Protein AF-A0A535ED96-F1 (afdb_monomer_lite)

pLDDT: mean 87.58, std 10.83, range [55.69, 97.44]

Secondary structure (DSSP, 8-state):
--HHHHHHHHHHHHHTS----SS-HHHHHHHHHTSHHHHHHHHH-----EEEESSSEEEE--B--TT-SSPBEEEEEE-TTT--EEEEEEE----

Foldseek 3Di:
DVVVVVVVVVVVVVVVFFPPQPDDPVVLVVVQCPDPLNVQDVVPDPFDWDWDTGQWTKIWRWADPVPDPDIFTWIWTAGSVVRHTPDIDGHHDGD

Radius of gyration: 17.97 Å; chains: 1; bounding box: 46×26×50 Å

Sequence (95 aa):
MFAGLLAIFVIAFLYLRPPEGALSDAEYVAIAKATPQGQLFFDAYDAPCEVTRVWTVQVNCDYLPTGATATEKFRVHIDPRTNTIIEVEAQFTPR

Structure (mmCIF, N/CA/C/O backbone):
data_AF-A0A535ED96-F1
#
_entry.id   AF-A0A535ED96-F1
#
loop_
_atom_site.group_PDB
_atom_site.id
_atom_site.type_symbol
_atom_site.label_atom_id
_atom_site.label_alt_id
_atom_site.label_comp_id
_atom_site.label_asym_id
_atom_site.label_entity_id
_atom_site.label_seq_id
_atom_site.pdbx_PDB_ins_code
_atom_site.Cartn_x
_atom_site.Cartn_y
_atom_site.Cartn_z
_atom_site.occupancy
_atom_site.B_iso_or_equiv
_atom_site.auth_seq_id
_atom_site.auth_comp_id
_atom_site.auth_asym_id
_atom_site.auth_atom_id
_atom_site.pdbx_PDB_model_num
ATOM 1 N N . MET A 1 1 ? 30.284 15.684 -34.444 1.00 55.69 1 MET A N 1
ATOM 2 C CA . MET A 1 1 ? 30.304 15.695 -32.962 1.00 55.69 1 MET A CA 1
ATOM 3 C C . MET A 1 1 ? 28.969 16.121 -32.318 1.00 55.69 1 MET A C 1
ATOM 5 O O . MET A 1 1 ? 28.892 16.153 -31.103 1.00 55.69 1 MET A O 1
ATOM 9 N N . PHE A 1 2 ? 27.896 16.384 -33.085 1.00 58.66 2 PHE A N 1
ATOM 10 C CA . PHE A 1 2 ? 26.574 16.750 -32.534 1.00 58.66 2 PHE A CA 1
ATOM 11 C C . PHE A 1 2 ? 25.605 15.562 -32.365 1.00 58.66 2 PHE A C 1
ATOM 13 O O . PHE A 1 2 ? 24.763 15.583 -31.475 1.00 58.66 2 PHE A O 1
ATOM 20 N N . ALA A 1 3 ? 25.754 14.491 -33.158 1.00 60.91 3 ALA A N 1
ATOM 21 C CA . ALA A 1 3 ? 24.860 13.326 -33.112 1.00 60.91 3 ALA A CA 1
ATOM 22 C C . ALA A 1 3 ? 24.959 12.513 -31.803 1.00 60.91 3 ALA A C 1
ATOM 24 O O . ALA A 1 3 ? 23.952 12.012 -31.315 1.00 60.91 3 ALA A O 1
ATOM 25 N N . GLY A 1 4 ? 26.152 12.421 -31.201 1.00 67.31 4 GLY A N 1
ATOM 26 C CA . GLY A 1 4 ? 26.348 11.705 -29.932 1.00 67.31 4 GLY A CA 1
ATOM 27 C C . GLY A 1 4 ? 25.688 12.402 -28.739 1.00 67.31 4 GLY A C 1
ATOM 28 O O . GLY A 1 4 ? 25.091 11.745 -27.896 1.00 67.31 4 GLY A O 1
ATOM 29 N N . LEU A 1 5 ? 25.723 13.737 -28.708 1.00 71.69 5 LEU A N 1
ATOM 30 C CA . LEU A 1 5 ? 25.077 14.542 -27.666 1.00 71.69 5 LEU A CA 1
ATOM 31 C C . LEU A 1 5 ? 23.551 14.403 -27.724 1.00 71.69 5 LEU A C 1
ATOM 33 O O . LEU A 1 5 ? 22.907 14.223 -26.696 1.00 71.69 5 LEU A O 1
ATOM 37 N N . LEU A 1 6 ? 22.986 14.400 -28.932 1.00 72.31 6 LEU A N 1
ATOM 38 C CA . LEU A 1 6 ? 21.551 14.221 -29.149 1.00 72.31 6 LEU A CA 1
ATOM 39 C C . LEU A 1 6 ? 21.076 12.826 -28.706 1.00 72.31 6 LEU A C 1
ATOM 41 O O . LEU A 1 6 ? 20.052 12.715 -28.039 1.00 72.31 6 LEU A O 1
ATOM 45 N N . ALA A 1 7 ? 21.855 11.776 -28.987 1.00 75.31 7 ALA A N 1
ATOM 46 C CA . ALA A 1 7 ? 21.560 10.420 -28.521 1.00 75.31 7 ALA A CA 1
ATOM 47 C C . ALA A 1 7 ? 21.593 10.303 -26.985 1.00 75.31 7 ALA A C 1
ATOM 49 O O . ALA A 1 7 ? 20.691 9.709 -26.397 1.00 75.31 7 ALA A O 1
ATOM 50 N N . ILE A 1 8 ? 22.582 10.919 -26.327 1.00 77.75 8 ILE A N 1
ATOM 51 C CA . ILE A 1 8 ? 22.674 10.948 -24.858 1.00 77.75 8 ILE A CA 1
ATOM 52 C C . ILE A 1 8 ? 21.461 11.664 -24.251 1.00 77.75 8 ILE A C 1
ATOM 54 O O . ILE A 1 8 ? 20.868 11.160 -23.300 1.00 77.75 8 ILE A O 1
ATOM 58 N N . PHE A 1 9 ? 21.054 12.803 -24.820 1.00 75.56 9 PHE A N 1
ATOM 59 C CA . PHE A 1 9 ? 19.885 13.546 -24.348 1.00 75.56 9 PHE A CA 1
ATOM 60 C C . PHE A 1 9 ? 18.585 12.747 -24.480 1.00 75.56 9 PHE A C 1
ATOM 62 O O . PHE A 1 9 ? 17.782 12.748 -23.551 1.00 75.56 9 PHE A O 1
ATOM 69 N N . VAL A 1 10 ? 18.384 12.028 -25.587 1.00 77.81 10 VAL A N 1
ATOM 70 C CA . VAL A 1 10 ? 17.194 11.180 -25.779 1.00 77.81 10 VAL A CA 1
ATOM 71 C C . VAL A 1 10 ? 17.165 10.031 -24.771 1.00 77.81 10 VAL A C 1
ATOM 73 O O . VAL A 1 10 ? 16.128 9.786 -24.160 1.00 77.81 10 VAL A O 1
ATOM 76 N N . ILE A 1 11 ? 18.301 9.364 -24.544 1.00 75.94 11 ILE A N 1
ATOM 77 C CA . ILE A 1 11 ? 18.404 8.283 -23.556 1.00 75.94 11 ILE A CA 1
ATOM 78 C C . ILE A 1 11 ? 18.118 8.824 -22.151 1.00 75.94 11 ILE A C 1
ATOM 80 O O . ILE A 1 11 ? 17.278 8.269 -21.447 1.00 75.94 11 ILE A O 1
ATOM 84 N N . ALA A 1 12 ? 18.733 9.942 -21.759 1.00 73.38 12 ALA A N 1
ATOM 85 C CA . ALA A 1 12 ? 18.475 10.580 -20.469 1.00 73.38 12 ALA A CA 1
ATOM 86 C C . ALA A 1 12 ? 16.993 10.959 -20.295 1.00 73.38 12 ALA A C 1
ATOM 88 O O . ALA A 1 12 ? 16.423 10.747 -19.228 1.00 73.38 12 ALA A O 1
ATOM 89 N N . PHE A 1 13 ? 16.339 11.448 -21.352 1.00 71.81 13 PHE A N 1
ATOM 90 C CA . PHE A 1 13 ? 14.921 11.805 -21.314 1.00 71.81 13 PHE A CA 1
ATOM 91 C C . PHE A 1 13 ? 13.999 10.594 -21.101 1.00 71.81 13 PHE A C 1
ATOM 93 O O . PHE A 1 13 ? 12.959 10.726 -20.460 1.00 71.81 13 PHE A O 1
ATOM 100 N N . LEU A 1 14 ? 14.380 9.406 -21.585 1.00 68.12 14 LEU A N 1
ATOM 101 C CA . LEU A 1 14 ? 13.655 8.159 -21.312 1.00 68.12 14 LEU A CA 1
ATOM 102 C C . LEU A 1 14 ? 13.792 7.719 -19.847 1.00 68.12 14 LEU A C 1
ATOM 104 O O . LEU A 1 14 ? 12.836 7.197 -19.280 1.00 68.12 14 LEU A O 1
ATOM 108 N N . TYR A 1 15 ? 14.939 7.973 -19.210 1.00 67.50 15 TYR A N 1
ATOM 109 C CA . TYR A 1 15 ? 15.129 7.711 -17.776 1.00 67.50 15 TYR A CA 1
ATOM 110 C C . TYR A 1 15 ? 14.432 8.738 -16.870 1.00 67.50 15 TYR A C 1
ATOM 112 O O . TYR A 1 15 ? 14.128 8.420 -15.723 1.00 67.50 15 TYR A O 1
ATOM 120 N N . LEU A 1 16 ? 14.149 9.939 -17.384 1.00 70.88 16 LEU A N 1
ATOM 121 C CA . LEU A 1 16 ? 13.445 11.017 -16.679 1.00 70.88 16 LEU A CA 1
ATOM 122 C C . LEU A 1 16 ? 11.914 10.914 -16.750 1.00 70.88 16 LEU A C 1
ATOM 124 O O . LEU A 1 16 ? 11.224 11.791 -16.231 1.00 70.88 16 LEU A O 1
ATOM 128 N N . ARG A 1 17 ? 11.355 9.886 -17.393 1.00 69.88 17 ARG A N 1
ATOM 129 C CA . ARG A 1 17 ? 9.911 9.646 -17.343 1.00 69.88 17 ARG A CA 1
ATOM 130 C C . ARG A 1 17 ? 9.569 8.720 -16.174 1.00 69.88 17 ARG A C 1
ATOM 132 O O . ARG A 1 17 ? 10.237 7.692 -16.024 1.00 69.88 17 ARG A O 1
ATOM 139 N N . PRO A 1 18 ? 8.519 9.046 -15.398 1.00 67.38 18 PRO A N 1
ATOM 14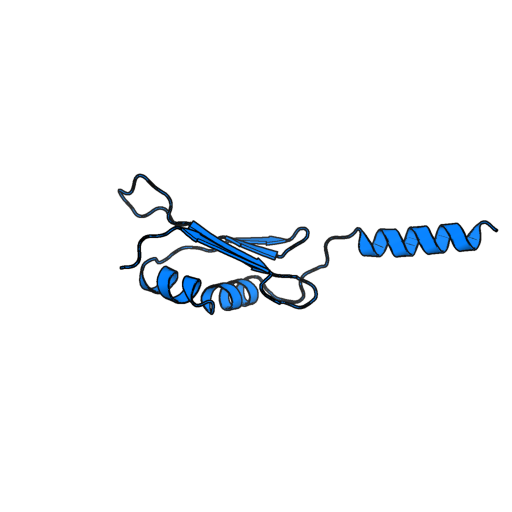0 C CA . PRO A 1 18 ? 7.782 8.082 -14.598 1.00 67.38 18 PRO A CA 1
ATOM 141 C C . PRO A 1 18 ? 7.635 6.754 -15.344 1.00 67.38 18 PRO A C 1
ATOM 143 O O . PRO A 1 18 ? 7.058 6.744 -16.434 1.00 67.38 18 PRO A O 1
ATOM 146 N N . PRO A 1 19 ? 8.189 5.646 -14.835 1.00 69.56 19 PRO A N 1
ATOM 147 C CA . PRO A 1 19 ? 7.885 4.342 -15.400 1.00 69.56 19 PRO A CA 1
ATOM 148 C C . PRO A 1 19 ? 6.383 4.071 -15.247 1.00 69.56 19 PRO A C 1
ATOM 150 O O . PRO A 1 19 ? 5.822 4.206 -14.159 1.00 69.56 19 PRO A O 1
ATOM 153 N N . GLU A 1 20 ? 5.734 3.682 -16.343 1.00 67.75 20 GLU A N 1
ATOM 154 C CA . GLU A 1 20 ? 4.377 3.147 -16.291 1.00 67.75 20 GLU A CA 1
ATOM 155 C C . GLU A 1 20 ? 4.460 1.799 -15.567 1.00 67.75 20 GLU A C 1
ATOM 157 O O . GLU A 1 20 ? 5.066 0.851 -16.069 1.00 67.75 20 GLU A O 1
ATOM 162 N N . GLY A 1 21 ? 3.954 1.745 -14.332 1.00 69.31 21 GLY A N 1
ATOM 163 C CA . GLY A 1 21 ? 3.917 0.507 -13.557 1.00 69.31 21 GLY A CA 1
ATOM 164 C C . GLY A 1 21 ? 3.211 -0.593 -14.350 1.00 69.31 21 GLY A C 1
ATOM 165 O O . GLY A 1 21 ? 2.180 -0.344 -14.970 1.00 69.31 21 GLY A O 1
ATOM 166 N N . ALA A 1 22 ? 3.773 -1.800 -14.346 1.00 80.62 22 ALA A N 1
ATOM 167 C CA . ALA A 1 22 ? 3.290 -2.898 -15.185 1.00 80.62 22 ALA A CA 1
ATOM 168 C C . ALA A 1 22 ? 1.971 -3.529 -14.695 1.00 80.62 22 ALA A C 1
ATOM 170 O O . ALA A 1 22 ? 1.391 -4.343 -15.411 1.00 80.62 22 ALA A O 1
ATOM 171 N N . LEU A 1 23 ? 1.529 -3.192 -13.479 1.00 89.38 23 LEU A N 1
ATOM 172 C CA . LEU A 1 23 ? 0.382 -3.810 -12.817 1.00 89.38 23 LEU A CA 1
ATOM 173 C C . LEU A 1 23 ? -0.815 -2.857 -12.702 1.00 89.38 23 LEU A C 1
ATOM 175 O O . LEU A 1 23 ? -0.689 -1.626 -12.644 1.00 89.38 23 LEU A O 1
ATOM 179 N N . SER A 1 24 ? -2.000 -3.451 -12.617 1.00 93.12 24 SER A N 1
ATOM 180 C CA . SER A 1 24 ? -3.238 -2.749 -12.293 1.00 93.12 24 SER A CA 1
ATOM 181 C C . SER A 1 24 ? -3.257 -2.256 -10.842 1.00 93.12 24 SER A C 1
ATOM 183 O O . SER A 1 24 ? -2.525 -2.734 -9.974 1.00 93.12 24 SER A O 1
ATOM 185 N N . ASP A 1 25 ? -4.134 -1.295 -10.552 1.00 94.00 25 ASP A N 1
ATOM 186 C CA . ASP A 1 25 ? -4.328 -0.742 -9.205 1.00 94.00 25 ASP A CA 1
ATOM 187 C C . ASP A 1 25 ? -4.702 -1.848 -8.211 1.00 94.00 25 ASP A C 1
ATOM 189 O O . ASP A 1 25 ? -4.169 -1.900 -7.106 1.00 94.00 25 ASP A O 1
ATOM 193 N N . ALA A 1 26 ? -5.561 -2.783 -8.631 1.00 95.31 26 ALA A N 1
ATOM 194 C CA . ALA A 1 26 ? -5.986 -3.911 -7.809 1.00 95.31 26 ALA A CA 1
ATOM 195 C C . ALA A 1 26 ? -4.819 -4.841 -7.441 1.00 95.31 26 ALA A C 1
ATOM 197 O O . ALA A 1 26 ? -4.739 -5.311 -6.308 1.00 95.31 26 ALA A O 1
ATOM 198 N N . GLU A 1 27 ? -3.896 -5.079 -8.372 1.00 95.94 27 GLU A N 1
ATOM 199 C CA . GLU A 1 27 ? -2.699 -5.886 -8.123 1.00 95.94 27 GLU A CA 1
ATOM 200 C C . GLU A 1 27 ? -1.729 -5.181 -7.170 1.00 95.94 27 GLU A C 1
ATOM 202 O O . GLU A 1 27 ? -1.222 -5.810 -6.244 1.00 95.94 27 GLU A O 1
ATOM 207 N N . TYR A 1 28 ? -1.519 -3.869 -7.321 1.00 95.56 28 TYR A N 1
ATOM 208 C CA . TYR A 1 28 ? -0.702 -3.110 -6.370 1.00 95.56 28 TYR A CA 1
ATOM 209 C C . TYR A 1 28 ? -1.315 -3.088 -4.968 1.00 95.56 28 TYR A C 1
ATOM 211 O O . TYR A 1 28 ? -0.602 -3.274 -3.979 1.00 95.56 28 TYR A O 1
ATOM 219 N N . VAL A 1 29 ? -2.638 -2.945 -4.867 1.00 96.69 29 VAL A N 1
AT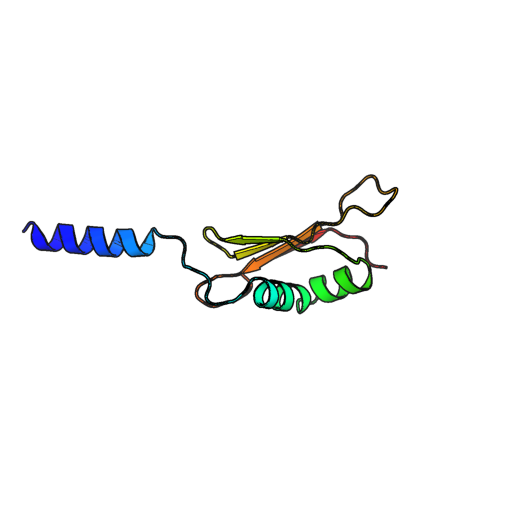OM 220 C CA . VAL A 1 29 ? -3.350 -3.068 -3.590 1.00 96.69 29 VAL A CA 1
ATOM 221 C C . VAL A 1 29 ? -3.192 -4.474 -3.010 1.00 96.69 29 VAL A C 1
ATOM 223 O O . VAL A 1 29 ? -2.950 -4.604 -1.813 1.00 96.69 29 VAL A O 1
ATOM 226 N N . ALA A 1 30 ? -3.266 -5.529 -3.824 1.00 96.44 30 ALA A N 1
ATOM 227 C CA . ALA A 1 30 ? -3.048 -6.897 -3.357 1.00 96.44 30 ALA A CA 1
ATOM 228 C C . ALA A 1 30 ? -1.625 -7.100 -2.806 1.00 96.44 30 ALA A C 1
ATOM 230 O O . ALA A 1 30 ? -1.466 -7.699 -1.743 1.00 96.44 30 ALA A O 1
ATOM 231 N N . ILE A 1 31 ? -0.604 -6.546 -3.472 1.00 95.75 31 ILE A N 1
ATOM 232 C CA . ILE A 1 31 ? 0.785 -6.552 -2.983 1.00 95.75 31 ILE A CA 1
ATOM 233 C C . ILE A 1 31 ? 0.882 -5.838 -1.630 1.00 95.75 31 ILE A C 1
ATOM 235 O O . ILE A 1 31 ? 1.468 -6.380 -0.694 1.00 95.75 31 ILE A O 1
ATOM 239 N N . ALA A 1 32 ? 0.274 -4.655 -1.496 1.00 96.19 32 ALA A N 1
ATOM 240 C CA . ALA A 1 32 ? 0.268 -3.913 -0.237 1.00 96.19 32 ALA A CA 1
ATOM 241 C C . ALA A 1 32 ? -0.421 -4.703 0.892 1.00 96.19 32 ALA A C 1
ATOM 243 O O . ALA A 1 32 ? 0.129 -4.826 1.988 1.00 96.19 32 ALA A O 1
ATOM 244 N N . LYS A 1 33 ? -1.578 -5.317 0.613 1.00 96.00 33 LYS A N 1
ATOM 245 C CA . LYS A 1 33 ? -2.325 -6.158 1.566 1.00 96.00 33 LYS A CA 1
ATOM 246 C C . LYS A 1 33 ? -1.565 -7.412 1.992 1.00 96.00 33 LYS A C 1
ATOM 248 O O . LYS A 1 33 ? -1.734 -7.869 3.116 1.00 96.00 33 LYS A O 1
ATOM 253 N N . ALA A 1 34 ? -0.722 -7.960 1.119 1.00 96.25 34 ALA A N 1
ATOM 254 C CA . ALA A 1 34 ? 0.071 -9.150 1.413 1.00 96.25 34 ALA A CA 1
ATOM 255 C C . ALA A 1 34 ? 1.255 -8.886 2.364 1.00 96.25 34 ALA A C 1
ATOM 257 O O . ALA A 1 34 ? 1.870 -9.841 2.838 1.00 96.25 34 ALA A O 1
ATOM 258 N N . THR A 1 35 ? 1.588 -7.623 2.655 1.00 96.56 35 THR A N 1
ATOM 259 C CA . THR A 1 35 ? 2.628 -7.294 3.643 1.00 96.56 35 THR A CA 1
ATOM 260 C C . THR A 1 35 ? 2.205 -7.698 5.060 1.00 96.56 35 THR A C 1
ATOM 262 O O . THR A 1 35 ? 1.012 -7.663 5.362 1.00 96.56 35 THR A O 1
ATOM 265 N N . PRO A 1 36 ? 3.146 -8.028 5.967 1.00 95.94 36 PRO A N 1
ATOM 266 C CA . PRO A 1 36 ? 2.805 -8.349 7.355 1.00 95.94 36 PRO A CA 1
ATOM 267 C C . PRO A 1 36 ? 1.997 -7.242 8.048 1.00 95.94 36 PRO A C 1
ATOM 269 O O . PRO A 1 36 ? 1.033 -7.516 8.754 1.00 95.94 36 PRO A O 1
ATOM 272 N N . GLN A 1 37 ? 2.361 -5.979 7.812 1.00 95.50 37 GLN A N 1
ATOM 273 C CA . GLN A 1 37 ? 1.645 -4.816 8.335 1.00 95.50 37 GLN A CA 1
ATOM 274 C C . GLN A 1 37 ? 0.273 -4.653 7.674 1.00 95.50 37 GLN A C 1
ATOM 276 O O . GLN A 1 37 ? -0.683 -4.300 8.354 1.00 95.50 37 GLN A O 1
ATOM 281 N N . GLY A 1 38 ? 0.170 -4.929 6.371 1.00 95.94 38 GLY A N 1
ATOM 282 C CA . GLY A 1 38 ? -1.090 -4.902 5.635 1.00 95.94 38 GLY A CA 1
ATOM 283 C C . GLY A 1 38 ? -2.084 -5.922 6.173 1.00 95.94 38 GLY A C 1
ATOM 284 O O . GLY A 1 38 ? -3.221 -5.556 6.445 1.00 95.94 38 GLY A O 1
ATOM 285 N N . GLN A 1 39 ? -1.655 -7.163 6.412 1.00 96.00 39 GLN A N 1
ATOM 286 C CA . GLN A 1 39 ? -2.512 -8.194 7.010 1.00 96.00 39 GLN A CA 1
ATOM 287 C C . GLN A 1 39 ? -3.099 -7.714 8.345 1.00 96.00 39 GLN A C 1
ATOM 289 O O . GLN A 1 39 ? -4.314 -7.653 8.490 1.00 96.00 39 GLN A O 1
ATOM 294 N N . LEU A 1 40 ? -2.246 -7.234 9.257 1.00 95.25 40 LEU A N 1
ATOM 295 C CA . LEU A 1 40 ? -2.682 -6.698 10.552 1.00 95.25 40 LEU A CA 1
ATOM 296 C C . LEU A 1 40 ? -3.621 -5.488 10.426 1.00 95.25 40 LEU A C 1
ATOM 298 O O . LEU A 1 40 ? -4.547 -5.335 11.219 1.00 95.25 40 LEU A O 1
ATOM 302 N N . PHE A 1 41 ? -3.380 -4.609 9.452 1.00 95.25 41 PHE A N 1
ATOM 303 C CA . PHE A 1 41 ? -4.209 -3.429 9.228 1.00 95.25 41 PHE A CA 1
ATOM 304 C C . PHE A 1 41 ? -5.601 -3.807 8.710 1.00 95.25 41 PHE A C 1
ATOM 306 O O . PHE A 1 41 ? -6.607 -3.350 9.248 1.00 95.25 41 PHE A O 1
ATOM 313 N N . PHE A 1 42 ? -5.674 -4.665 7.691 1.00 94.56 42 PHE A N 1
ATOM 314 C CA . PHE A 1 42 ? -6.941 -5.051 7.065 1.00 94.56 42 PHE A CA 1
ATOM 315 C C . PHE A 1 42 ? -7.750 -6.065 7.876 1.00 94.56 42 PHE A C 1
ATOM 317 O O . PHE A 1 42 ? -8.956 -6.167 7.663 1.00 94.56 42 PHE A O 1
ATOM 324 N N . ASP A 1 43 ? -7.135 -6.751 8.841 1.00 94.25 43 ASP A N 1
ATOM 325 C CA . ASP A 1 43 ? -7.864 -7.517 9.856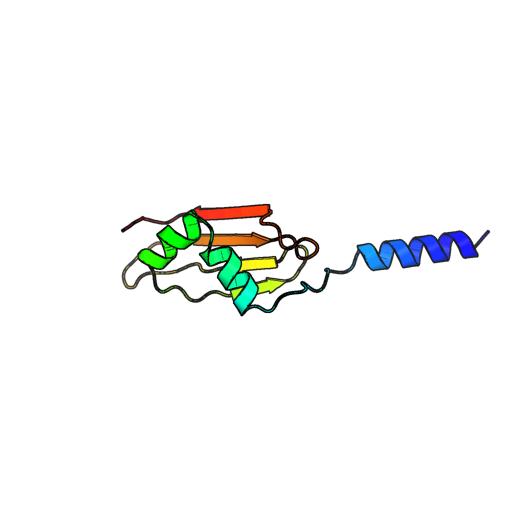 1.00 94.25 43 ASP A CA 1
ATOM 326 C C . ASP A 1 43 ? -8.652 -6.593 10.808 1.00 94.25 43 ASP A C 1
ATOM 328 O O . ASP A 1 43 ? -9.718 -6.959 11.307 1.00 94.25 43 ASP A O 1
ATOM 332 N N . ALA A 1 44 ? -8.154 -5.373 11.044 1.00 91.00 44 ALA A N 1
ATOM 333 C CA . ALA A 1 44 ? -8.739 -4.410 11.976 1.00 91.00 44 ALA A CA 1
ATOM 334 C C . ALA A 1 44 ? -9.650 -3.360 11.309 1.00 91.00 44 ALA A C 1
ATOM 336 O O . ALA A 1 44 ? -10.575 -2.848 11.958 1.00 91.00 44 ALA A O 1
ATOM 337 N N . TYR A 1 45 ? -9.391 -3.021 10.041 1.00 91.69 45 TYR A N 1
ATOM 338 C CA . TYR A 1 45 ? -9.982 -1.870 9.356 1.00 91.69 45 TYR A CA 1
ATOM 339 C C . TYR A 1 45 ? -10.411 -2.191 7.913 1.00 91.69 45 TYR A C 1
ATOM 341 O O . TYR A 1 45 ? -9.617 -2.667 7.104 1.00 91.69 45 TYR A O 1
ATOM 349 N N . ASP A 1 46 ? -11.652 -1.839 7.552 1.00 91.06 46 ASP A N 1
ATOM 350 C CA . ASP A 1 46 ? -12.150 -1.895 6.166 1.00 91.06 46 ASP A CA 1
ATOM 351 C C . ASP A 1 46 ? -11.833 -0.585 5.427 1.00 91.06 46 ASP A C 1
ATOM 353 O O . ASP A 1 46 ? -12.688 0.277 5.209 1.00 91.06 46 ASP A O 1
ATOM 357 N N . ALA A 1 47 ? -10.547 -0.386 5.142 1.00 92.50 47 ALA A N 1
ATOM 358 C CA . ALA A 1 47 ? -10.048 0.846 4.551 1.00 92.50 47 ALA A CA 1
ATOM 359 C C . ALA A 1 47 ? -10.096 0.820 3.011 1.00 92.50 47 ALA A C 1
ATOM 361 O O . ALA A 1 47 ? -9.612 -0.139 2.396 1.00 92.50 47 ALA A O 1
ATOM 362 N N . PRO A 1 48 ? -10.593 1.883 2.351 1.00 94.50 48 PRO A N 1
ATOM 363 C CA . PRO A 1 48 ? -10.389 2.054 0.919 1.00 94.50 48 PRO A CA 1
ATOM 364 C C . PRO A 1 48 ? -8.913 2.362 0.624 1.00 94.50 48 PRO A C 1
ATOM 366 O O . PRO A 1 48 ? -8.245 3.021 1.416 1.00 94.50 48 PRO A O 1
ATOM 369 N N . CYS A 1 49 ? -8.418 1.914 -0.533 1.00 96.50 49 CYS A N 1
ATOM 370 C CA . CYS A 1 49 ? -7.059 2.202 -0.991 1.00 96.50 49 CYS A CA 1
ATOM 371 C C . CYS A 1 49 ? -7.065 3.043 -2.270 1.00 96.50 49 CYS A C 1
ATOM 373 O O . CYS A 1 49 ? -7.867 2.805 -3.173 1.00 96.50 49 CYS A O 1
ATOM 375 N N . GLU A 1 50 ? -6.108 3.956 -2.373 1.00 96.31 50 GLU A N 1
ATOM 376 C CA . GLU A 1 50 ? -5.797 4.751 -3.559 1.00 96.31 50 GLU A CA 1
ATOM 377 C C . GLU A 1 50 ? -4.383 4.415 -4.054 1.00 96.31 50 GLU A C 1
ATOM 379 O O . GLU A 1 50 ? -3.477 4.177 -3.252 1.00 96.31 50 GLU A O 1
ATOM 384 N N . VAL A 1 51 ? -4.186 4.390 -5.377 1.00 95.38 51 VAL A N 1
ATOM 385 C CA . VAL A 1 51 ? -2.886 4.107 -6.000 1.00 95.38 51 VAL A CA 1
ATOM 386 C C . VAL A 1 51 ? -2.401 5.320 -6.787 1.00 95.38 51 VAL A C 1
ATOM 388 O O . VAL A 1 51 ? -2.967 5.684 -7.816 1.00 95.38 51 VAL A O 1
ATOM 391 N N . THR A 1 52 ? -1.289 5.900 -6.344 1.00 93.25 52 THR A N 1
ATOM 392 C CA . THR A 1 52 ? -0.646 7.053 -6.985 1.00 93.25 52 THR A CA 1
ATOM 393 C C . THR A 1 52 ? 0.636 6.618 -7.686 1.00 93.25 52 THR A C 1
ATOM 395 O O . THR A 1 52 ? 1.459 5.907 -7.112 1.00 93.25 52 THR A O 1
ATOM 398 N N . ARG A 1 53 ? 0.827 7.044 -8.941 1.00 89.69 53 ARG A N 1
ATOM 399 C CA . ARG A 1 53 ? 1.971 6.658 -9.785 1.00 89.69 53 ARG A CA 1
ATOM 400 C C . ARG A 1 53 ? 2.762 7.894 -10.191 1.00 89.69 53 ARG A C 1
ATOM 402 O O . ARG A 1 53 ? 2.281 8.686 -10.998 1.00 89.69 53 ARG A O 1
ATOM 409 N N . VAL A 1 54 ? 3.964 8.061 -9.641 1.00 81.06 54 VAL A N 1
ATOM 410 C CA . VAL A 1 54 ? 4.875 9.143 -10.059 1.00 81.06 54 VAL A CA 1
ATOM 411 C C . VAL A 1 54 ? 6.273 8.588 -10.302 1.00 81.06 54 VAL A C 1
ATOM 413 O O . VAL A 1 54 ? 6.648 8.333 -11.435 1.00 81.06 54 VAL A O 1
ATOM 416 N N . TRP A 1 55 ? 7.053 8.358 -9.253 1.00 82.56 55 TRP A N 1
ATOM 417 C CA . TRP A 1 55 ? 8.397 7.773 -9.364 1.00 82.56 55 TRP A CA 1
ATOM 418 C C . TRP A 1 55 ? 8.454 6.387 -8.743 1.00 82.56 55 TRP A C 1
ATOM 420 O O . TRP A 1 55 ? 9.101 5.484 -9.267 1.00 82.56 55 TRP A O 1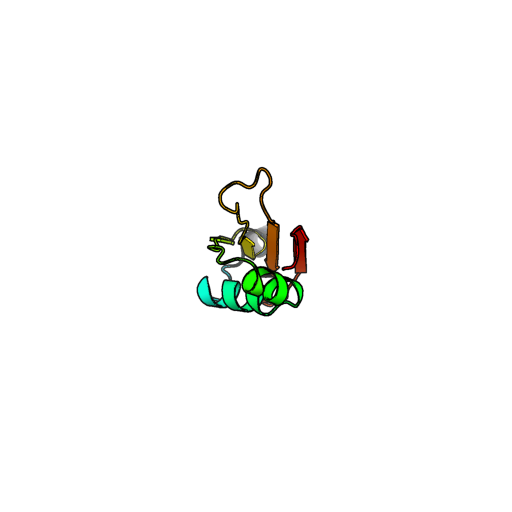
ATOM 430 N N . THR A 1 56 ? 7.702 6.231 -7.665 1.00 89.50 56 THR A N 1
ATOM 431 C CA . THR A 1 56 ? 7.283 4.968 -7.086 1.00 89.50 56 THR A CA 1
ATOM 432 C C . THR A 1 56 ? 5.775 4.823 -7.287 1.00 89.50 56 THR A C 1
ATOM 434 O O . THR A 1 56 ? 5.069 5.797 -7.583 1.00 89.50 56 THR A O 1
ATOM 437 N N . VAL A 1 57 ? 5.279 3.598 -7.151 1.00 93.50 57 VAL A N 1
ATOM 438 C CA . VAL A 1 57 ? 3.853 3.356 -6.951 1.00 93.50 57 VAL A CA 1
ATOM 439 C C . VAL A 1 57 ? 3.589 3.451 -5.460 1.00 93.50 57 VAL A C 1
ATOM 441 O O . VAL A 1 57 ? 4.170 2.700 -4.680 1.00 93.50 57 VAL A O 1
ATOM 444 N N . GLN A 1 58 ? 2.731 4.381 -5.066 1.00 95.81 58 GLN A N 1
ATOM 445 C CA . GLN A 1 58 ? 2.296 4.545 -3.690 1.00 95.81 58 GLN A CA 1
ATOM 446 C C . GLN A 1 58 ? 0.880 4.001 -3.553 1.00 95.81 58 GLN A C 1
ATOM 448 O O . GLN A 1 58 ? -0.042 4.505 -4.190 1.00 95.81 58 GLN A O 1
ATOM 453 N N . VAL A 1 59 ? 0.710 2.992 -2.705 1.00 96.94 59 VAL A N 1
ATOM 454 C CA . VAL A 1 59 ? -0.605 2.503 -2.286 1.00 96.94 59 VAL A CA 1
ATOM 455 C C . VAL A 1 59 ? -0.919 3.137 -0.941 1.00 96.94 59 VAL A C 1
ATOM 457 O O . VAL A 1 59 ? -0.203 2.881 0.022 1.00 96.94 59 VAL A O 1
ATOM 460 N N . ASN A 1 60 ? -1.946 3.978 -0.875 1.00 97.06 60 ASN A N 1
ATOM 461 C CA . ASN A 1 60 ? -2.383 4.651 0.343 1.00 97.06 60 ASN A CA 1
ATOM 462 C C . ASN A 1 60 ? -3.737 4.099 0.785 1.00 97.06 60 ASN A C 1
ATOM 464 O O . ASN A 1 60 ? -4.707 4.221 0.044 1.00 97.06 60 ASN A O 1
ATOM 468 N N . CYS A 1 61 ? -3.807 3.530 1.983 1.00 97.00 61 CYS A N 1
ATOM 469 C CA . CYS A 1 61 ? -5.040 3.011 2.568 1.00 97.00 61 CYS A CA 1
ATOM 470 C C . CYS A 1 61 ? -5.317 3.624 3.946 1.00 97.00 61 CYS A C 1
ATOM 472 O O . CYS A 1 61 ? -5.861 2.958 4.823 1.00 97.00 61 CYS A O 1
ATOM 474 N N . ASP A 1 62 ? -4.902 4.876 4.157 1.00 94.75 62 ASP A N 1
ATOM 475 C CA . ASP A 1 62 ? -5.194 5.623 5.378 1.00 94.75 62 ASP A CA 1
ATOM 476 C C . ASP A 1 62 ? -6.701 5.578 5.709 1.00 94.75 62 ASP A C 1
ATOM 478 O O . ASP A 1 62 ? -7.556 5.850 4.864 1.00 94.75 62 ASP A O 1
ATOM 482 N N . TYR A 1 63 ? -7.031 5.270 6.962 1.00 93.9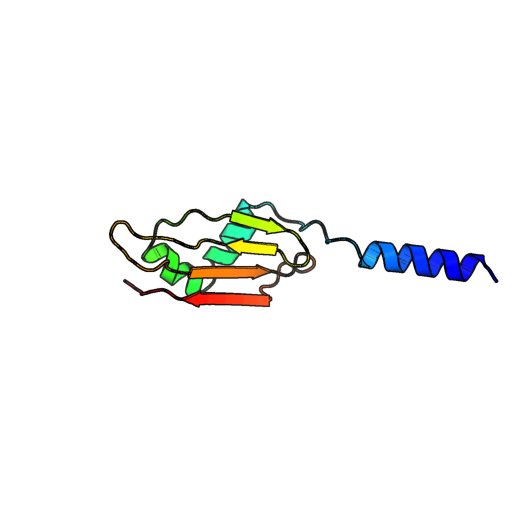4 63 TYR A N 1
ATOM 483 C CA . TYR A 1 63 ? -8.403 5.092 7.425 1.00 93.94 63 TYR A CA 1
ATOM 484 C C . TYR A 1 63 ? -8.692 5.964 8.638 1.00 93.94 63 TYR A C 1
ATOM 486 O O . TYR A 1 63 ? -7.917 6.010 9.589 1.00 93.94 63 TYR A O 1
ATOM 494 N N . LEU A 1 64 ? -9.831 6.653 8.634 1.00 92.75 64 LEU A N 1
ATOM 495 C CA . LEU A 1 64 ? -10.324 7.381 9.799 1.00 92.75 64 LEU A CA 1
ATOM 496 C C . LEU A 1 64 ? -11.544 6.641 10.366 1.00 92.75 64 LEU A C 1
ATOM 498 O O . LEU A 1 64 ? -12.641 6.788 9.819 1.00 92.75 64 LEU A O 1
ATOM 502 N N . PRO A 1 65 ? -11.388 5.855 11.449 1.00 85.88 65 PRO A N 1
ATOM 503 C CA . PRO A 1 65 ? -12.514 5.189 12.087 1.00 85.88 65 PRO A CA 1
ATOM 504 C C . PRO A 1 65 ? -13.569 6.195 12.552 1.00 85.88 65 PRO A C 1
ATOM 506 O O . PRO A 1 65 ? -13.253 7.285 13.031 1.00 85.88 65 PRO A O 1
ATOM 509 N N . THR A 1 66 ? -14.844 5.818 12.468 1.00 85.69 66 THR A N 1
ATOM 510 C CA . THR A 1 66 ? -15.935 6.665 12.959 1.00 85.69 66 THR A CA 1
ATOM 511 C C . THR A 1 66 ? -15.752 6.973 14.447 1.00 85.69 66 THR A C 1
ATOM 513 O O . THR A 1 66 ? -15.638 6.066 15.267 1.00 85.69 66 THR A O 1
ATOM 516 N N . GLY A 1 67 ? -15.732 8.261 14.797 1.00 83.25 67 GLY A N 1
ATOM 517 C CA . GLY A 1 67 ? -15.538 8.719 16.177 1.00 83.25 67 GLY A CA 1
ATOM 518 C C . GLY A 1 67 ? -14.078 8.776 16.643 1.00 83.25 67 GLY A C 1
ATOM 519 O O . GLY A 1 67 ? -13.837 9.185 17.776 1.00 83.25 67 GLY A O 1
ATOM 520 N N . ALA A 1 68 ? -13.109 8.414 15.796 1.00 84.75 68 ALA A N 1
ATOM 521 C CA . ALA A 1 68 ? -11.694 8.614 16.086 1.00 84.75 68 ALA A CA 1
ATOM 522 C C . ALA A 1 68 ? -11.256 10.054 15.782 1.00 84.75 68 ALA A C 1
ATOM 524 O O . ALA A 1 68 ? -11.786 10.721 14.893 1.00 84.75 68 ALA A O 1
ATOM 525 N N . THR A 1 69 ? -10.247 10.525 16.514 1.00 85.31 69 THR A N 1
ATOM 526 C CA . THR A 1 69 ? -9.602 11.830 16.291 1.00 85.31 69 THR A CA 1
ATOM 527 C C . THR A 1 69 ? -8.303 11.723 15.494 1.00 85.31 69 THR A C 1
ATOM 529 O O . THR A 1 69 ? -7.706 12.746 15.168 1.00 85.31 69 THR A O 1
ATOM 532 N N . ALA A 1 70 ? -7.847 10.503 15.203 1.00 88.75 70 ALA A N 1
ATOM 533 C CA . ALA A 1 70 ? -6.609 10.228 14.489 1.00 88.75 70 ALA A CA 1
ATOM 534 C C . ALA A 1 70 ? -6.859 9.262 13.328 1.00 88.75 70 ALA A C 1
ATOM 536 O O . ALA A 1 70 ? -7.634 8.314 13.452 1.00 88.75 70 ALA A O 1
ATOM 537 N N . THR A 1 71 ? -6.189 9.525 12.209 1.00 93.69 71 THR A N 1
ATOM 538 C CA . THR A 1 71 ? -6.158 8.640 11.044 1.00 93.69 71 THR A CA 1
ATOM 539 C C . THR A 1 71 ? -5.153 7.518 11.278 1.00 93.69 71 THR A C 1
ATOM 541 O O . THR A 1 71 ? -3.992 7.781 11.592 1.00 93.69 71 THR A O 1
ATOM 544 N N . GLU A 1 72 ? -5.601 6.287 11.083 1.00 94.69 72 GLU A N 1
ATOM 545 C CA . GLU A 1 72 ? -4.787 5.078 11.047 1.00 94.69 72 GLU A CA 1
ATOM 546 C C . GLU A 1 72 ? -4.098 5.029 9.682 1.00 94.69 72 GLU A C 1
ATOM 548 O O . GLU A 1 72 ? -4.766 5.031 8.647 1.00 94.69 72 GLU A O 1
ATOM 553 N N . LYS A 1 73 ? -2.767 5.048 9.658 1.00 95.25 73 LYS A N 1
ATOM 554 C CA . LYS A 1 73 ? -2.004 5.172 8.416 1.00 95.25 73 LYS A CA 1
ATOM 555 C C . LYS A 1 73 ? -1.479 3.835 7.940 1.00 95.25 73 LYS A C 1
ATOM 557 O O . LYS A 1 73 ? -0.845 3.105 8.708 1.00 95.25 73 LYS A O 1
ATOM 562 N N . PHE A 1 74 ? -1.661 3.577 6.653 1.00 97.38 74 PHE A N 1
ATOM 563 C CA . PHE A 1 74 ? -1.050 2.446 5.975 1.00 97.38 74 PHE A CA 1
ATOM 564 C C . PHE A 1 74 ? -0.716 2.830 4.539 1.00 97.38 74 PHE A C 1
ATOM 566 O O . PHE A 1 74 ? -1.603 3.007 3.701 1.00 97.38 74 PHE A O 1
ATOM 573 N N . ARG A 1 75 ? 0.579 2.971 4.256 1.00 97.44 75 ARG A N 1
ATOM 574 C CA . ARG A 1 75 ? 1.095 3.326 2.937 1.00 97.44 75 ARG A CA 1
ATOM 575 C C . ARG A 1 75 ? 2.229 2.400 2.547 1.00 97.44 75 ARG A C 1
ATOM 577 O O . ARG A 1 75 ? 3.080 2.061 3.364 1.00 97.44 75 ARG A O 1
ATOM 584 N N . VAL A 1 76 ? 2.255 2.004 1.283 1.00 97.31 76 VAL A N 1
ATOM 585 C CA . VAL A 1 76 ? 3.303 1.141 0.733 1.00 97.31 76 VAL A CA 1
ATOM 586 C C . VAL A 1 76 ? 3.889 1.800 -0.502 1.00 97.31 76 VAL A C 1
ATOM 588 O O . VAL A 1 76 ? 3.154 2.164 -1.420 1.00 97.31 76 VAL A O 1
ATOM 591 N N . HIS A 1 77 ? 5.213 1.932 -0.532 1.00 96.19 77 HIS A N 1
ATOM 592 C CA . HIS A 1 77 ? 5.965 2.376 -1.699 1.00 96.19 77 HIS A CA 1
ATOM 593 C C . HIS A 1 77 ? 6.532 1.162 -2.428 1.00 96.19 77 HIS A C 1
ATOM 595 O O . HIS A 1 77 ? 7.245 0.345 -1.845 1.00 96.19 77 HIS A O 1
ATOM 601 N N . ILE A 1 78 ? 6.221 1.047 -3.714 1.00 95.00 78 ILE A N 1
ATOM 602 C CA . ILE A 1 78 ? 6.599 -0.072 -4.576 1.00 95.00 78 ILE A CA 1
ATOM 603 C C . ILE A 1 78 ? 7.397 0.483 -5.753 1.00 95.00 78 ILE A C 1
ATOM 605 O O . ILE A 1 78 ? 7.023 1.498 -6.346 1.00 95.00 78 ILE A O 1
ATOM 609 N N . ASP A 1 79 ? 8.497 -0.179 -6.101 1.00 92.38 79 ASP A N 1
ATOM 610 C CA . ASP A 1 79 ? 9.245 0.126 -7.314 1.00 92.38 79 ASP A CA 1
ATOM 611 C C . ASP A 1 79 ? 8.427 -0.338 -8.537 1.00 92.38 79 ASP A C 1
ATOM 613 O O . ASP A 1 79 ? 8.216 -1.539 -8.702 1.00 92.38 79 ASP A O 1
ATOM 617 N N . PRO A 1 80 ? 7.963 0.563 -9.417 1.00 90.25 80 PRO A N 1
ATOM 618 C CA . PRO A 1 80 ? 7.185 0.206 -10.610 1.00 90.25 80 PRO A CA 1
ATOM 619 C C . PRO A 1 80 ? 7.939 -0.661 -11.630 1.00 90.25 80 PRO A C 1
ATOM 621 O O . PRO A 1 80 ? 7.302 -1.273 -12.485 1.00 90.25 80 PRO A O 1
ATOM 624 N N . ARG A 1 81 ? 9.279 -0.692 -11.598 1.00 86.69 81 ARG A N 1
ATOM 625 C CA . ARG A 1 81 ? 10.117 -1.418 -12.569 1.00 86.69 81 ARG A CA 1
ATOM 626 C C . ARG A 1 81 ? 10.286 -2.884 -12.190 1.00 86.69 81 ARG A C 1
ATOM 628 O O . ARG A 1 81 ? 10.339 -3.742 -13.065 1.00 86.69 81 ARG A O 1
ATOM 635 N N . THR A 1 82 ? 10.405 -3.159 -10.896 1.00 90.38 82 THR A N 1
ATOM 636 C CA . THR A 1 82 ? 10.652 -4.502 -10.346 1.00 90.38 82 THR A CA 1
ATOM 637 C C . THR A 1 82 ? 9.454 -5.054 -9.577 1.00 90.38 82 THR A C 1
ATOM 639 O O . THR A 1 82 ? 9.447 -6.233 -9.233 1.00 90.38 82 THR A O 1
ATOM 642 N N . ASN A 1 83 ? 8.450 -4.218 -9.296 1.00 91.06 83 ASN A N 1
ATOM 643 C CA . ASN A 1 83 ? 7.319 -4.487 -8.405 1.00 91.06 83 ASN A CA 1
ATOM 644 C C . ASN A 1 83 ? 7.742 -4.904 -6.986 1.00 91.06 83 ASN A C 1
ATOM 646 O O . ASN A 1 83 ? 6.994 -5.572 -6.274 1.00 91.06 83 ASN A O 1
ATOM 650 N N . THR A 1 84 ? 8.944 -4.510 -6.559 1.00 93.56 84 THR A N 1
ATOM 651 C CA . THR A 1 84 ? 9.441 -4.786 -5.208 1.00 93.56 84 THR A CA 1
ATOM 652 C C . THR A 1 84 ? 9.013 -3.691 -4.247 1.00 93.56 84 THR A C 1
ATOM 654 O O . THR A 1 84 ? 9.065 -2.510 -4.584 1.00 93.56 84 THR A O 1
ATOM 657 N N . ILE A 1 85 ? 8.648 -4.072 -3.026 1.00 95.44 85 ILE A N 1
ATOM 658 C CA . ILE A 1 85 ? 8.356 -3.113 -1.960 1.00 95.44 85 ILE A CA 1
ATOM 659 C C . ILE A 1 85 ? 9.655 -2.409 -1.561 1.00 95.44 85 ILE A C 1
ATOM 661 O O . ILE A 1 85 ? 10.646 -3.061 -1.235 1.00 95.44 85 ILE A O 1
ATOM 665 N N . ILE A 1 86 ? 9.630 -1.082 -1.603 1.00 95.44 86 ILE A N 1
ATOM 666 C CA . ILE A 1 86 ? 10.723 -0.205 -1.178 1.00 95.44 86 ILE A CA 1
ATOM 667 C C . ILE A 1 86 ? 10.547 0.136 0.302 1.00 95.44 86 ILE A C 1
ATOM 669 O O . ILE A 1 86 ? 11.505 0.092 1.069 1.00 95.44 86 ILE A O 1
ATOM 673 N N . GLU A 1 87 ? 9.319 0.467 0.700 1.00 96.25 87 GLU A N 1
ATOM 674 C CA . GLU A 1 87 ? 9.006 0.966 2.035 1.00 96.25 87 GLU A CA 1
ATOM 675 C C . GLU A 1 87 ? 7.554 0.658 2.408 1.00 96.25 87 GLU A C 1
ATOM 677 O O . GLU A 1 87 ? 6.665 0.628 1.554 1.00 96.25 87 GLU A O 1
ATOM 682 N N . VAL A 1 88 ? 7.327 0.444 3.703 1.00 96.69 88 VAL A N 1
ATOM 683 C CA . VAL A 1 88 ? 5.999 0.319 4.306 1.00 96.69 88 VAL A CA 1
ATOM 684 C C . VAL A 1 88 ? 5.919 1.317 5.455 1.00 96.69 88 VAL A C 1
ATOM 686 O O . VAL A 1 88 ? 6.596 1.155 6.469 1.00 96.69 88 VAL A O 1
ATOM 689 N N . GLU A 1 89 ? 5.079 2.334 5.306 1.00 96.62 89 GLU A N 1
ATOM 690 C CA . GLU A 1 89 ? 4.733 3.272 6.368 1.00 96.62 89 GLU A CA 1
ATOM 691 C C . GLU A 1 89 ? 3.435 2.802 7.029 1.00 96.62 89 GLU A C 1
ATOM 693 O O . GLU A 1 89 ? 2.357 2.847 6.437 1.00 96.62 89 GLU A O 1
ATOM 698 N N . ALA A 1 90 ? 3.529 2.340 8.271 1.00 95.19 90 ALA A N 1
ATOM 699 C CA . ALA A 1 90 ? 2.391 1.835 9.023 1.00 95.19 90 ALA A CA 1
ATOM 700 C C . ALA A 1 90 ? 2.348 2.493 10.400 1.00 95.19 90 ALA A C 1
ATOM 702 O O . ALA A 1 90 ? 3.288 2.373 11.187 1.00 95.19 90 ALA A O 1
ATOM 703 N N . GLN A 1 91 ? 1.250 3.181 10.695 1.00 95.12 91 GLN A N 1
ATOM 704 C CA . GLN A 1 91 ? 0.993 3.769 12.002 1.00 95.12 91 GLN A CA 1
ATOM 705 C C . GLN A 1 91 ? -0.476 3.569 12.341 1.00 95.12 91 GLN A C 1
ATOM 707 O O . GLN A 1 91 ? -1.318 4.385 11.972 1.00 95.12 91 GLN A O 1
ATOM 712 N N . PHE A 1 92 ? -0.769 2.470 13.029 1.00 93.19 92 PHE A N 1
ATOM 713 C CA . PHE A 1 92 ? -2.127 2.128 13.411 1.00 93.19 92 PHE A CA 1
ATOM 714 C C . PHE A 1 92 ? -2.198 1.344 14.720 1.00 93.19 92 PHE A C 1
ATOM 716 O O . PHE A 1 92 ? -1.179 0.848 15.208 1.00 93.19 92 PHE A O 1
ATOM 723 N N . THR A 1 93 ? -3.403 1.212 15.273 1.00 89.12 93 THR A N 1
ATOM 724 C CA . THR A 1 93 ? -3.660 0.396 16.469 1.00 89.12 93 THR A CA 1
ATOM 725 C C . THR A 1 93 ? -4.153 -1.006 16.081 1.00 89.12 93 THR A C 1
ATOM 727 O O . THR A 1 93 ? -5.253 -1.133 15.550 1.00 89.12 93 THR A O 1
ATOM 730 N N . PRO A 1 94 ? -3.395 -2.088 16.339 1.00 78.94 94 PRO A N 1
ATOM 731 C CA . PRO A 1 94 ? -3.885 -3.446 16.096 1.00 78.94 94 PRO A CA 1
ATOM 732 C C . PRO A 1 94 ? -5.132 -3.743 16.946 1.00 78.94 94 PRO A C 1
ATOM 734 O O . PRO A 1 94 ? -5.229 -3.252 18.076 1.00 78.94 94 PRO A O 1
ATOM 737 N N . ARG A 1 95 ? -6.068 -4.542 16.421 1.00 71.81 95 ARG A N 1
ATOM 738 C CA . ARG A 1 95 ? -7.277 -4.985 17.136 1.00 71.81 95 ARG A CA 1
ATOM 739 C C . A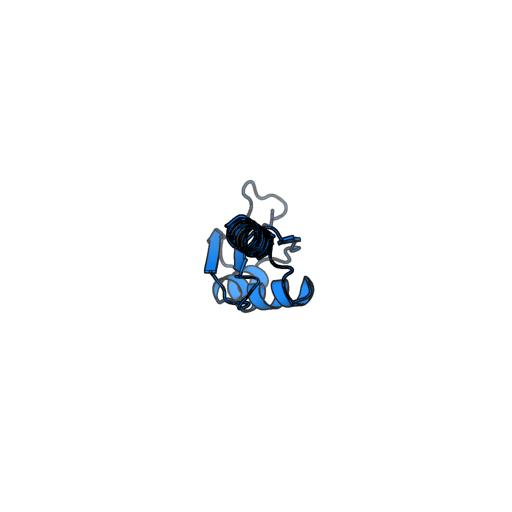RG A 1 95 ? -7.234 -6.464 17.481 1.00 71.81 95 ARG A C 1
ATOM 741 O O . ARG A 1 95 ? -6.629 -7.226 16.699 1.00 71.81 95 ARG A O 1
#